Protein AF-H2C2S4-F1 (afdb_monomer)

Sequence (101 aa):
MNSSTEAGYLRELLVNLRRAIYSISVLAFGLSGDAREDALVIRRMMRQLLRRIKDKDAQGNVGNLDELFGAIILGLSILYLEIEEELKKEQVMVIQDMLLS

Organism: NCBI:txid671065

pLDDT: mean 88.93, std 13.89, range [45.5, 98.44]

Foldseek 3Di:
DDPVVVVVVLVLLLVLLVVLLVLLVVLLVVDDDPLSVLSVVLSVLSVVLSVVSVVCVVPVDDDCSVVSLVVSLVSLVVSLVVDPDVVSNVSSVVSNVSNVD

Solvent-accessible surface area (backbone atoms only — not comparable to full-atom values): 5582 Å² total; per-residue (Å²): 133,64,67,71,57,58,55,47,52,52,51,49,50,56,51,28,48,53,50,32,44,50,51,38,52,55,50,29,69,77,44,62,70,67,64,17,53,51,35,51,50,41,37,50,50,51,52,51,48,59,48,51,56,59,49,26,79,74,68,75,63,91,75,64,58,65,59,55,50,50,52,41,54,52,48,47,55,52,50,38,70,70,47,83,55,62,75,58,31,52,51,44,51,53,39,51,50,43,69,76,107

Structure (mmCIF, N/CA/C/O backbone):
data_AF-H2C2S4-F1
#
_entry.id   AF-H2C2S4-F1
#
loop_
_atom_site.group_PDB
_atom_site.id
_atom_site.type_symbol
_atom_site.label_atom_id
_atom_site.label_alt_id
_atom_site.label_comp_id
_atom_site.label_asym_id
_atom_site.label_entity_id
_atom_site.label_seq_id
_atom_site.pdbx_PDB_ins_code
_atom_site.Cartn_x
_atom_site.Cartn_y
_atom_site.Cartn_z
_atom_site.occupancy
_atom_site.B_iso_or_equiv
_atom_site.auth_seq_id
_atom_site.auth_comp_id
_atom_site.auth_asym_id
_atom_site.auth_atom_id
_atom_site.pdbx_PDB_model_num
ATOM 1 N N . MET A 1 1 ? 12.747 10.706 -27.118 1.00 45.50 1 MET A N 1
ATOM 2 C CA . MET A 1 1 ? 12.371 10.755 -25.689 1.00 45.50 1 MET A CA 1
ATOM 3 C C . MET A 1 1 ? 13.545 10.210 -24.889 1.00 45.50 1 MET A C 1
ATO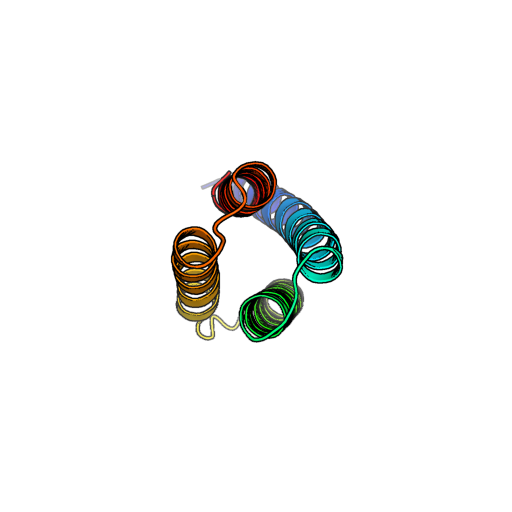M 5 O O . MET A 1 1 ? 14.105 9.202 -25.295 1.00 45.50 1 MET A O 1
ATOM 9 N N . ASN A 1 2 ? 14.007 10.952 -23.878 1.00 50.00 2 ASN A N 1
ATOM 10 C CA . ASN A 1 2 ? 15.271 10.712 -23.169 1.00 50.00 2 ASN A CA 1
ATOM 11 C C . ASN A 1 2 ? 15.200 9.445 -22.301 1.00 50.00 2 ASN A C 1
ATOM 13 O O . ASN A 1 2 ? 14.542 9.446 -21.263 1.00 50.00 2 ASN A O 1
ATOM 17 N N . SER A 1 3 ? 15.938 8.401 -22.680 1.00 57.84 3 SER A N 1
ATOM 18 C CA . SER A 1 3 ? 16.102 7.154 -21.911 1.00 57.84 3 SER A CA 1
ATOM 19 C C . SER A 1 3 ? 16.606 7.376 -20.476 1.00 57.84 3 SER A C 1
ATOM 21 O O . SER A 1 3 ? 16.326 6.587 -19.578 1.00 57.84 3 SER A O 1
ATOM 23 N N . SER A 1 4 ? 17.311 8.483 -20.236 1.00 62.00 4 SER A N 1
ATOM 24 C CA . SER A 1 4 ? 17.77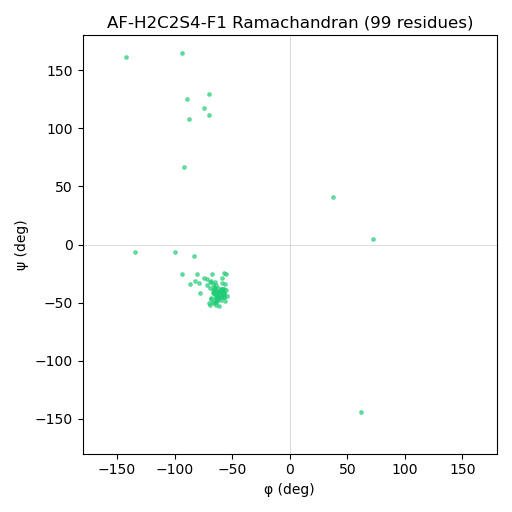7 8.914 -18.917 1.00 62.00 4 SER A CA 1
ATOM 25 C C . SER A 1 4 ? 16.648 9.347 -17.977 1.00 62.00 4 SER A C 1
ATOM 27 O O . SER A 1 4 ? 16.762 9.159 -16.768 1.00 62.00 4 SER A O 1
ATOM 29 N N . THR A 1 5 ? 15.552 9.895 -18.504 1.00 65.44 5 THR A N 1
ATOM 30 C CA . THR A 1 5 ? 14.397 10.320 -17.702 1.00 65.44 5 THR A CA 1
ATOM 31 C C . THR A 1 5 ? 13.546 9.115 -17.294 1.00 65.44 5 THR A C 1
ATOM 33 O O . THR A 1 5 ? 13.156 8.994 -16.138 1.00 65.44 5 THR A O 1
ATOM 36 N N . GLU A 1 6 ? 13.331 8.178 -18.217 1.00 65.12 6 GLU A N 1
ATOM 37 C CA . GLU A 1 6 ? 12.553 6.953 -17.991 1.00 65.12 6 GLU A CA 1
ATOM 38 C C . GLU A 1 6 ? 13.222 6.023 -16.961 1.00 65.12 6 GLU A C 1
ATOM 40 O O . GLU A 1 6 ? 12.571 5.530 -16.040 1.00 65.12 6 GLU A O 1
ATOM 45 N N . ALA A 1 7 ? 14.552 5.883 -17.027 1.00 73.00 7 ALA A N 1
ATOM 46 C CA . ALA A 1 7 ? 15.330 5.166 -16.015 1.00 73.00 7 ALA A CA 1
ATOM 47 C C . ALA A 1 7 ? 15.285 5.843 -14.629 1.00 73.00 7 ALA A C 1
ATOM 49 O O . ALA A 1 7 ? 15.329 5.164 -13.600 1.00 73.00 7 ALA A O 1
ATOM 50 N N . GLY A 1 8 ? 15.188 7.178 -14.594 1.00 77.62 8 GLY A N 1
ATOM 51 C CA . GLY A 1 8 ? 15.009 7.955 -13.366 1.00 77.62 8 GLY A CA 1
ATOM 52 C C . GLY A 1 8 ? 13.679 7.642 -12.682 1.00 77.62 8 GLY A C 1
ATOM 53 O O . GLY A 1 8 ? 13.678 7.242 -11.518 1.00 77.62 8 GLY A O 1
ATOM 54 N N . TYR A 1 9 ? 12.578 7.720 -13.435 1.00 78.62 9 TYR A N 1
ATOM 55 C CA . TYR A 1 9 ? 11.235 7.395 -12.944 1.00 78.62 9 TYR A CA 1
ATOM 56 C C . TYR A 1 9 ? 11.125 5.950 -12.452 1.00 78.62 9 TYR A C 1
ATOM 58 O O . TYR A 1 9 ? 10.582 5.691 -11.380 1.00 78.62 9 TYR A O 1
ATOM 66 N N . LEU A 1 10 ? 11.701 4.993 -13.185 1.00 82.44 10 LEU A N 1
ATOM 67 C CA . LEU A 1 10 ? 11.684 3.590 -12.773 1.00 82.44 10 LEU A CA 1
ATOM 68 C C . LEU A 1 10 ? 12.413 3.373 -11.440 1.00 82.44 10 LEU A C 1
ATOM 70 O O . LEU A 1 10 ? 11.957 2.621 -10.574 1.00 82.44 10 LEU A O 1
ATOM 74 N N . ARG A 1 11 ? 13.555 4.041 -11.255 1.00 85.12 11 ARG A N 1
ATOM 75 C CA . ARG A 1 11 ? 14.330 3.960 -10.016 1.00 85.12 11 ARG A CA 1
ATOM 76 C C . ARG A 1 11 ? 13.568 4.554 -8.836 1.00 85.12 11 ARG A C 1
ATOM 78 O O . ARG A 1 11 ? 13.605 3.968 -7.754 1.00 85.12 11 ARG A O 1
ATOM 85 N N . GLU A 1 12 ? 12.900 5.681 -9.040 1.00 88.31 12 GLU A N 1
ATOM 86 C CA . GLU A 1 12 ? 12.061 6.327 -8.031 1.00 88.31 12 GLU A CA 1
ATOM 87 C C . GLU A 1 12 ? 10.883 5.434 -7.630 1.00 88.31 12 GLU A C 1
ATOM 89 O O . GLU A 1 12 ? 10.743 5.114 -6.448 1.00 88.31 12 GLU A O 1
ATOM 94 N N . LEU A 1 13 ? 10.159 4.879 -8.606 1.00 88.19 13 LEU A N 1
ATOM 95 C CA . LEU A 1 13 ? 9.096 3.901 -8.372 1.00 88.19 13 LEU A CA 1
ATOM 96 C C . LEU A 1 13 ? 9.592 2.698 -7.555 1.00 88.19 13 LEU A C 1
ATOM 98 O O . LEU A 1 13 ? 8.943 2.268 -6.603 1.00 88.19 13 LEU A O 1
ATOM 102 N N . LEU A 1 14 ? 10.769 2.151 -7.877 1.00 91.06 14 LEU A N 1
ATOM 103 C CA . LEU A 1 14 ? 11.360 1.036 -7.129 1.00 91.06 14 LEU A CA 1
ATOM 104 C C . LEU A 1 14 ? 11.705 1.404 -5.678 1.00 91.06 14 LEU A C 1
ATOM 106 O O . LEU A 1 14 ? 11.631 0.539 -4.797 1.00 91.06 14 LEU A O 1
ATOM 110 N N . VAL A 1 15 ? 12.126 2.644 -5.418 1.00 93.88 15 VAL A N 1
ATOM 111 C CA . VAL A 1 15 ? 12.387 3.148 -4.062 1.00 93.88 15 VAL A CA 1
ATOM 112 C C . VAL A 1 15 ? 11.073 3.303 -3.307 1.00 93.88 15 VAL A C 1
ATOM 114 O O . VAL A 1 15 ? 10.936 2.761 -2.207 1.00 93.88 15 VAL A O 1
ATOM 117 N N . ASN A 1 16 ? 10.096 3.965 -3.917 1.00 95.06 16 ASN A N 1
ATOM 118 C CA . ASN A 1 16 ? 8.783 4.202 -3.339 1.00 95.06 16 ASN A CA 1
ATOM 119 C C . ASN A 1 16 ? 8.047 2.895 -3.032 1.00 95.06 16 ASN A C 1
ATOM 121 O O . ASN A 1 16 ? 7.566 2.705 -1.917 1.00 95.06 16 ASN A O 1
ATOM 125 N N . LEU A 1 17 ? 8.089 1.917 -3.939 1.00 95.62 17 LEU A N 1
ATOM 126 C CA . LEU A 1 17 ? 7.493 0.600 -3.728 1.00 95.62 17 LEU A CA 1
ATOM 127 C C . LEU A 1 17 ? 8.135 -0.154 -2.552 1.00 95.62 17 LEU A C 1
ATOM 129 O O . LEU A 1 17 ? 7.442 -0.822 -1.786 1.00 95.62 17 LEU A O 1
ATOM 133 N N . ARG A 1 18 ? 9.456 -0.039 -2.348 1.00 96.31 18 ARG A N 1
ATOM 134 C CA . ARG A 1 18 ? 10.115 -0.626 -1.163 1.00 96.31 18 ARG A CA 1
ATOM 135 C C . ARG A 1 18 ? 9.669 0.050 0.129 1.00 96.31 18 ARG A C 1
ATOM 137 O O . ARG A 1 18 ? 9.464 -0.649 1.122 1.00 96.31 18 ARG A O 1
ATOM 144 N N . ARG A 1 19 ? 9.521 1.377 0.118 1.00 97.38 19 ARG A N 1
ATOM 145 C CA . ARG A 1 19 ? 9.018 2.144 1.268 1.00 97.38 19 ARG A CA 1
ATOM 146 C C . ARG A 1 19 ? 7.575 1.750 1.577 1.00 97.38 19 ARG A C 1
ATOM 148 O O . ARG A 1 19 ? 7.301 1.397 2.716 1.00 97.38 19 ARG A O 1
ATOM 155 N N . ALA A 1 20 ? 6.715 1.657 0.565 1.00 98.06 20 ALA A N 1
ATOM 156 C CA . ALA A 1 20 ? 5.339 1.185 0.696 1.00 98.06 20 ALA A CA 1
ATOM 157 C C . ALA A 1 20 ? 5.258 -0.232 1.296 1.00 98.06 20 ALA A C 1
ATOM 159 O O . ALA A 1 20 ? 4.514 -0.451 2.248 1.00 98.06 20 ALA A O 1
ATOM 160 N N . ILE A 1 21 ? 6.089 -1.180 0.830 1.00 98.38 21 ILE A N 1
ATOM 161 C CA . ILE A 1 21 ? 6.170 -2.548 1.390 1.00 98.38 21 ILE A CA 1
ATOM 162 C C . ILE A 1 21 ? 6.540 -2.538 2.879 1.00 98.38 21 ILE A C 1
ATOM 164 O O . ILE A 1 21 ? 6.043 -3.366 3.655 1.00 98.38 21 ILE A O 1
ATOM 168 N N . TYR A 1 22 ? 7.451 -1.653 3.280 1.00 98.06 22 TYR A N 1
ATOM 169 C CA . TYR A 1 22 ? 7.824 -1.499 4.680 1.00 98.06 22 TYR A CA 1
ATOM 170 C C . TYR A 1 22 ? 6.671 -0.896 5.488 1.00 98.06 22 TYR A C 1
ATOM 172 O O . TYR A 1 22 ? 6.239 -1.505 6.465 1.00 98.06 22 TYR A O 1
ATOM 180 N N . SER A 1 23 ? 6.117 0.229 5.038 1.00 98.12 23 SER A N 1
ATOM 181 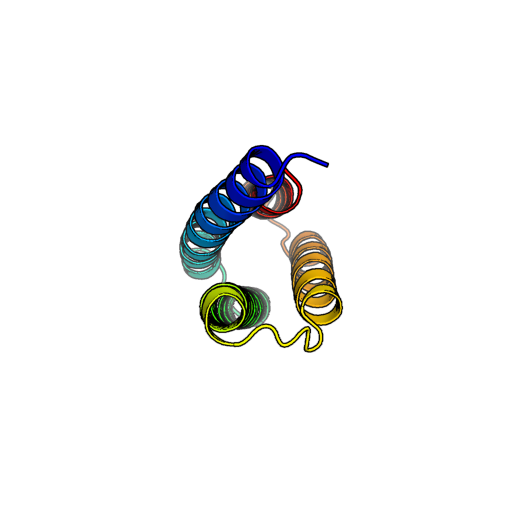C CA . SER A 1 23 ? 5.021 0.934 5.705 1.00 98.12 23 SER A CA 1
ATOM 182 C C . SER A 1 23 ? 3.798 0.040 5.908 1.00 98.12 23 SER A C 1
ATOM 184 O O . SER A 1 23 ? 3.289 -0.048 7.021 1.00 98.12 23 SER A O 1
ATOM 186 N N . ILE A 1 24 ? 3.387 -0.727 4.891 1.00 98.19 24 ILE A N 1
ATOM 187 C CA . ILE A 1 24 ? 2.259 -1.656 5.033 1.00 98.19 24 ILE A CA 1
ATOM 188 C C . ILE A 1 24 ? 2.570 -2.824 5.982 1.00 98.19 24 ILE A C 1
ATOM 190 O O . ILE A 1 24 ? 1.668 -3.376 6.602 1.00 98.19 24 ILE A O 1
ATOM 194 N N . SER A 1 25 ? 3.846 -3.199 6.151 1.00 97.88 25 SER A N 1
ATOM 195 C CA . SER A 1 25 ? 4.237 -4.193 7.163 1.00 97.88 25 SER A CA 1
ATOM 196 C C . SER A 1 25 ? 4.082 -3.652 8.582 1.00 97.88 25 SER A C 1
ATOM 198 O O . SER A 1 25 ? 3.691 -4.407 9.469 1.00 97.88 25 SER A O 1
ATOM 200 N N . VAL A 1 26 ? 4.391 -2.368 8.787 1.00 97.81 26 VAL A N 1
ATOM 201 C CA . VAL A 1 26 ? 4.204 -1.680 10.071 1.00 97.81 26 VAL A CA 1
ATOM 202 C C . VAL A 1 26 ? 2.715 -1.517 10.367 1.00 97.81 26 VAL A C 1
ATOM 204 O O . VAL A 1 26 ? 2.275 -1.897 11.448 1.00 97.81 26 VAL A O 1
ATOM 207 N N . LEU A 1 27 ? 1.928 -1.055 9.391 1.00 97.75 27 LEU A N 1
ATOM 208 C CA . LEU A 1 27 ? 0.473 -0.955 9.516 1.00 97.75 27 LEU A CA 1
ATOM 209 C C . LEU A 1 27 ? -0.147 -2.314 9.877 1.00 97.75 27 LEU A C 1
ATOM 211 O O . LEU A 1 27 ? -0.888 -2.413 10.851 1.00 97.75 27 LEU A O 1
ATOM 215 N N . ALA A 1 28 ? 0.216 -3.382 9.159 1.00 97.62 28 ALA A N 1
ATOM 216 C CA . ALA A 1 28 ? -0.291 -4.730 9.422 1.00 97.62 28 ALA A CA 1
ATOM 217 C C . ALA A 1 28 ? 0.024 -5.236 10.842 1.00 97.62 28 ALA A C 1
ATOM 219 O O . ALA A 1 28 ? -0.730 -6.042 11.379 1.00 97.62 28 ALA A O 1
ATOM 220 N N . PHE A 1 29 ? 1.120 -4.782 11.462 1.00 96.62 29 PHE A N 1
ATOM 221 C CA . PHE A 1 29 ? 1.439 -5.118 12.854 1.00 96.62 29 PHE A CA 1
ATOM 222 C C . PHE A 1 29 ? 0.469 -4.460 13.847 1.00 96.62 29 PHE A C 1
ATOM 224 O O . PHE A 1 29 ? 0.165 -5.050 14.880 1.00 96.62 29 PHE A O 1
ATOM 231 N N . GLY A 1 30 ? -0.032 -3.265 13.523 1.00 95.06 30 GLY A N 1
ATOM 232 C CA . GLY A 1 30 ? -1.035 -2.555 14.317 1.00 95.06 30 GLY A CA 1
ATOM 233 C C . GLY A 1 30 ? -2.480 -2.992 14.053 1.00 95.06 30 GLY A C 1
ATOM 234 O O . GLY A 1 30 ? -3.373 -2.576 14.790 1.00 95.06 30 GLY A O 1
ATOM 235 N N . LEU A 1 31 ? -2.734 -3.795 13.017 1.00 96.81 31 LEU A N 1
ATOM 236 C CA . LEU A 1 31 ? -4.063 -4.293 12.646 1.00 96.81 31 LEU A CA 1
ATOM 237 C C . LEU A 1 31 ? -4.359 -5.673 13.252 1.00 96.81 31 LEU A C 1
ATOM 239 O O . LEU A 1 31 ? -3.469 -6.399 13.697 1.00 96.81 31 LEU A O 1
ATOM 243 N N . SER A 1 32 ? -5.634 -6.059 13.231 1.00 94.69 32 SER A N 1
ATOM 244 C CA . SER A 1 32 ? -6.104 -7.371 13.686 1.00 94.69 32 SER A CA 1
ATOM 245 C C . SER A 1 32 ? -7.232 -7.888 12.793 1.00 94.69 32 SER A C 1
ATOM 247 O O . SER A 1 32 ? -7.835 -7.098 12.070 1.00 94.69 32 SER A O 1
ATOM 249 N N . GLY A 1 33 ? -7.494 -9.197 12.836 1.00 95.38 33 GLY A N 1
ATOM 250 C CA . GLY A 1 33 ? -8.538 -9.829 12.022 1.00 95.38 33 GLY A CA 1
ATOM 251 C C . GLY A 1 33 ? -8.297 -9.684 10.518 1.00 95.38 33 GLY A C 1
ATOM 252 O O . GLY A 1 33 ? -7.148 -9.694 10.068 1.00 95.38 33 GLY A O 1
ATOM 253 N N . ASP A 1 34 ? -9.386 -9.526 9.770 1.00 95.62 34 ASP A N 1
ATOM 254 C CA . ASP A 1 34 ? -9.391 -9.506 8.302 1.00 95.62 34 ASP A CA 1
ATOM 255 C C . ASP A 1 34 ? -8.550 -8.353 7.736 1.00 95.62 34 ASP A C 1
ATOM 257 O O . ASP A 1 34 ? -7.666 -8.589 6.916 1.00 95.62 34 ASP A O 1
ATOM 261 N N . ALA A 1 35 ? -8.658 -7.150 8.311 1.00 96.19 35 ALA A N 1
ATOM 262 C CA . ALA A 1 35 ? -7.862 -5.990 7.898 1.00 96.19 35 ALA A CA 1
ATOM 263 C C . ALA A 1 35 ? -6.341 -6.246 7.953 1.00 96.19 35 ALA A C 1
ATOM 265 O O . ALA A 1 35 ? -5.569 -5.738 7.132 1.00 96.19 35 ALA A O 1
ATOM 266 N N . ARG A 1 36 ? -5.871 -7.053 8.919 1.00 97.75 36 ARG A N 1
ATOM 267 C CA . ARG A 1 36 ? -4.459 -7.458 8.967 1.00 97.75 36 ARG A CA 1
ATOM 268 C C . ARG A 1 36 ? -4.120 -8.392 7.812 1.00 97.75 36 ARG A C 1
ATOM 270 O O . ARG A 1 36 ? -3.065 -8.217 7.202 1.00 97.75 36 ARG A O 1
ATOM 277 N N . GLU A 1 37 ? -4.954 -9.387 7.539 1.00 97.81 37 GLU A N 1
ATOM 278 C CA . GLU A 1 37 ? -4.725 -10.314 6.431 1.00 97.81 37 GLU A CA 1
ATOM 279 C C . GLU A 1 37 ? -4.734 -9.588 5.084 1.00 97.81 37 GLU A C 1
ATOM 281 O O . GLU A 1 37 ? -3.814 -9.793 4.288 1.00 97.81 37 GLU A O 1
ATOM 286 N N . ASP A 1 38 ? -5.653 -8.649 4.876 1.00 97.81 38 ASP A N 1
ATOM 287 C CA . ASP A 1 38 ? -5.720 -7.836 3.661 1.00 97.81 38 ASP A CA 1
ATOM 288 C C . ASP A 1 38 ? -4.474 -6.967 3.484 1.00 97.81 38 ASP A C 1
ATOM 290 O O . ASP A 1 38 ? -3.836 -6.993 2.426 1.00 97.81 38 ASP A O 1
ATOM 294 N N . ALA A 1 39 ? -4.004 -6.303 4.545 1.00 98.31 39 ALA A N 1
ATOM 295 C CA . ALA A 1 39 ? -2.733 -5.580 4.510 1.00 98.31 39 ALA A CA 1
ATOM 296 C C . ALA A 1 39 ? -1.551 -6.498 4.124 1.00 98.31 39 ALA A C 1
ATOM 298 O O . ALA A 1 39 ? -0.655 -6.112 3.360 1.00 98.31 39 ALA A O 1
ATOM 299 N N . LEU A 1 40 ? -1.536 -7.747 4.604 1.00 98.25 40 LEU A N 1
ATOM 300 C CA . LEU A 1 40 ? -0.507 -8.730 4.256 1.00 98.25 40 LEU A CA 1
ATOM 301 C C . LEU A 1 40 ? -0.643 -9.247 2.814 1.00 98.25 40 LEU A C 1
ATOM 303 O O . LEU A 1 40 ? 0.389 -9.491 2.175 1.00 98.25 40 LEU A O 1
ATOM 307 N N . VAL A 1 41 ? -1.863 -9.402 2.291 1.00 98.38 41 VAL A N 1
ATOM 308 C CA . VAL A 1 41 ? -2.145 -9.725 0.881 1.00 98.38 41 VAL A CA 1
ATOM 309 C C . VAL A 1 41 ? -1.606 -8.618 -0.018 1.00 98.38 41 VAL A C 1
ATOM 311 O O . VAL A 1 41 ? -0.776 -8.894 -0.890 1.00 98.38 41 VAL A O 1
ATOM 314 N N . ILE A 1 42 ? -1.981 -7.367 0.250 1.00 98.44 42 ILE A N 1
ATOM 315 C CA . ILE A 1 42 ? -1.529 -6.195 -0.505 1.00 98.44 42 ILE A CA 1
ATOM 316 C C . ILE A 1 42 ? 0.003 -6.124 -0.483 1.00 98.44 42 ILE A C 1
ATOM 318 O O . ILE A 1 42 ? 0.648 -5.975 -1.523 1.00 98.44 42 ILE A O 1
ATOM 322 N N . ARG A 1 43 ? 0.634 -6.353 0.676 1.00 98.44 43 ARG A N 1
ATOM 323 C CA . ARG A 1 43 ? 2.099 -6.428 0.784 1.00 98.44 43 ARG A CA 1
ATOM 324 C C . ARG A 1 43 ? 2.710 -7.500 -0.122 1.00 98.44 43 ARG A C 1
ATOM 326 O O 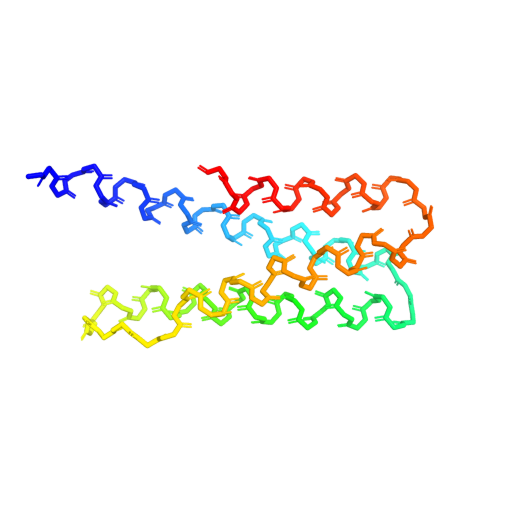. ARG A 1 43 ? 3.776 -7.279 -0.704 1.00 98.44 43 ARG A O 1
ATOM 333 N N . ARG A 1 44 ? 2.100 -8.689 -0.213 1.00 98.31 44 ARG A N 1
ATOM 334 C CA . ARG A 1 44 ? 2.574 -9.760 -1.110 1.00 98.31 44 ARG A CA 1
ATOM 335 C C . ARG A 1 44 ? 2.483 -9.319 -2.569 1.00 98.31 44 ARG A C 1
ATOM 337 O O . ARG A 1 44 ? 3.451 -9.518 -3.301 1.00 98.31 44 ARG A O 1
ATOM 344 N N . MET A 1 45 ? 1.393 -8.661 -2.955 1.00 97.50 45 MET A N 1
ATOM 345 C CA . MET A 1 45 ? 1.212 -8.109 -4.300 1.00 97.50 45 MET A CA 1
ATOM 346 C C . MET A 1 45 ? 2.262 -7.039 -4.618 1.00 97.50 45 MET A C 1
ATOM 348 O O . MET A 1 45 ? 2.911 -7.115 -5.659 1.00 97.50 45 MET A O 1
ATOM 352 N N . MET A 1 46 ? 2.544 -6.120 -3.689 1.00 97.62 46 MET A N 1
ATOM 353 C CA . MET A 1 46 ? 3.622 -5.133 -3.843 1.00 97.62 46 MET A CA 1
ATOM 354 C C . MET A 1 46 ? 4.997 -5.794 -4.022 1.00 97.62 46 MET A C 1
ATOM 356 O O . MET A 1 46 ? 5.792 -5.384 -4.867 1.00 97.62 46 MET A O 1
ATOM 360 N N . ARG A 1 47 ? 5.296 -6.856 -3.260 1.00 96.56 47 ARG A N 1
ATOM 361 C CA . ARG A 1 47 ? 6.544 -7.626 -3.425 1.00 96.56 47 ARG A CA 1
ATOM 362 C C . ARG A 1 47 ? 6.608 -8.332 -4.777 1.00 96.56 47 ARG A C 1
ATOM 364 O O . ARG A 1 47 ? 7.688 -8.411 -5.359 1.00 96.56 47 ARG A O 1
ATOM 371 N N . GLN A 1 48 ? 5.483 -8.849 -5.263 1.00 93.94 48 GLN A N 1
ATOM 372 C CA . GLN A 1 48 ? 5.387 -9.458 -6.585 1.00 93.94 48 GLN A CA 1
ATOM 373 C C . GLN A 1 48 ? 5.618 -8.419 -7.685 1.00 93.94 48 GLN A C 1
ATOM 375 O O . GLN A 1 48 ? 6.398 -8.683 -8.596 1.00 93.94 48 GLN A O 1
ATOM 380 N N . LEU A 1 49 ? 5.026 -7.229 -7.559 1.00 93.38 49 LEU A N 1
ATOM 381 C CA . LEU A 1 49 ? 5.250 -6.113 -8.473 1.00 93.38 49 LEU A CA 1
ATOM 382 C C . LEU A 1 49 ? 6.730 -5.716 -8.494 1.00 93.38 49 LEU A C 1
ATOM 384 O O . LEU A 1 49 ? 7.334 -5.651 -9.559 1.00 93.38 49 LEU A O 1
ATOM 388 N N . LEU A 1 50 ? 7.347 -5.562 -7.319 1.00 93.25 50 LEU A N 1
ATOM 389 C CA . LEU A 1 50 ? 8.762 -5.212 -7.191 1.00 93.25 50 LEU A CA 1
ATOM 390 C C . LEU A 1 50 ? 9.680 -6.224 -7.887 1.00 93.25 50 LEU A C 1
ATOM 392 O O . LEU A 1 50 ? 10.667 -5.829 -8.502 1.00 93.25 50 LEU A O 1
ATOM 396 N N . ARG A 1 51 ? 9.383 -7.524 -7.765 1.00 90.94 51 ARG A N 1
ATOM 397 C CA . ARG A 1 51 ? 10.134 -8.581 -8.461 1.00 90.94 51 ARG A CA 1
ATOM 398 C C . ARG A 1 51 ? 9.939 -8.475 -9.967 1.00 90.94 51 ARG A C 1
ATOM 400 O O . ARG A 1 51 ? 10.923 -8.362 -10.680 1.00 90.94 51 ARG A O 1
ATOM 407 N N . ARG A 1 52 ? 8.687 -8.390 -10.430 1.00 88.19 52 ARG A N 1
ATOM 408 C CA . ARG A 1 52 ? 8.375 -8.306 -11.862 1.00 88.19 52 ARG A CA 1
ATOM 409 C C . ARG A 1 52 ? 9.001 -7.093 -12.536 1.00 88.19 52 ARG A C 1
ATOM 411 O O . ARG A 1 52 ? 9.470 -7.237 -13.652 1.00 88.19 52 ARG A O 1
ATOM 418 N N . ILE A 1 53 ? 9.046 -5.933 -11.878 1.00 87.31 53 ILE A N 1
ATOM 419 C CA . ILE A 1 53 ? 9.710 -4.741 -12.426 1.00 87.31 53 ILE A CA 1
ATOM 420 C C . ILE A 1 53 ? 11.214 -4.997 -12.614 1.00 87.31 53 ILE A C 1
ATOM 422 O O . ILE A 1 53 ? 11.747 -4.732 -13.685 1.00 87.31 53 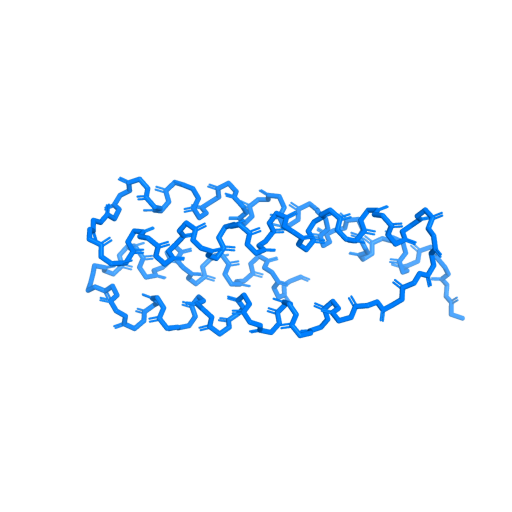ILE A O 1
ATOM 426 N N . LYS A 1 54 ? 11.887 -5.573 -11.609 1.00 83.31 54 LYS A N 1
ATOM 427 C CA . LYS A 1 54 ? 13.317 -5.915 -11.701 1.00 83.31 54 LYS A CA 1
ATOM 428 C C . LYS A 1 54 ? 13.606 -7.005 -12.733 1.00 83.31 54 LYS A C 1
ATOM 430 O O . LYS A 1 54 ? 14.632 -6.955 -13.398 1.00 83.31 54 LYS A O 1
ATOM 435 N N . ASP A 1 55 ? 12.714 -7.983 -12.858 1.00 79.06 55 ASP A N 1
ATOM 436 C CA . ASP A 1 55 ? 12.840 -9.059 -13.843 1.00 79.06 55 ASP A CA 1
ATOM 437 C C . ASP A 1 55 ? 12.566 -8.533 -15.266 1.00 79.06 55 ASP A C 1
ATOM 439 O O . ASP A 1 55 ? 13.156 -9.013 -16.234 1.00 79.06 55 ASP A O 1
ATOM 443 N N . LYS A 1 56 ? 11.723 -7.498 -15.406 1.00 69.19 56 LYS A N 1
ATOM 444 C CA . LYS A 1 56 ? 11.468 -6.793 -16.671 1.00 69.19 56 LYS A CA 1
ATOM 445 C C . LYS A 1 56 ? 12.721 -6.122 -17.221 1.00 69.19 56 LYS A C 1
ATOM 447 O O . LYS A 1 56 ? 12.973 -6.252 -18.417 1.00 69.19 56 LYS A O 1
ATOM 452 N N . ASP A 1 57 ? 13.505 -5.474 -16.356 1.00 57.91 57 ASP A N 1
ATOM 453 C CA . ASP A 1 57 ? 14.818 -4.917 -16.718 1.00 57.91 57 ASP A CA 1
ATOM 454 C C . ASP A 1 57 ? 15.756 -5.997 -17.288 1.00 57.91 57 ASP A C 1
ATOM 456 O O . ASP A 1 57 ? 16.652 -5.687 -18.068 1.00 57.91 57 ASP A O 1
ATOM 460 N N . ALA A 1 58 ? 15.538 -7.273 -16.941 1.00 55.91 58 ALA A N 1
ATOM 461 C CA . ALA A 1 58 ? 16.348 -8.391 -17.410 1.00 55.91 58 ALA A CA 1
ATOM 462 C C . ALA A 1 58 ? 15.808 -9.099 -18.672 1.00 55.91 58 ALA A C 1
ATOM 464 O O . ALA A 1 58 ? 16.597 -9.728 -19.374 1.00 55.91 58 ALA A O 1
ATOM 465 N N . GLN A 1 59 ? 14.496 -9.052 -18.963 1.00 55.31 59 GLN A N 1
ATOM 466 C CA . GLN A 1 59 ? 13.872 -9.891 -20.012 1.00 55.31 59 GLN A CA 1
ATOM 467 C C . GLN A 1 59 ? 12.892 -9.177 -20.968 1.00 55.31 59 GLN A C 1
ATOM 469 O O . GLN A 1 59 ? 12.423 -9.800 -21.918 1.00 55.31 59 GLN A O 1
ATOM 474 N N . GLY A 1 60 ? 12.551 -7.901 -20.754 1.00 52.41 60 GLY A N 1
ATOM 475 C CA . GLY A 1 60 ? 11.752 -7.097 -21.698 1.00 52.41 60 GLY A CA 1
ATOM 476 C C . GLY A 1 60 ? 10.253 -7.432 -21.815 1.00 52.41 60 GLY A C 1
ATOM 477 O O . GLY A 1 60 ? 9.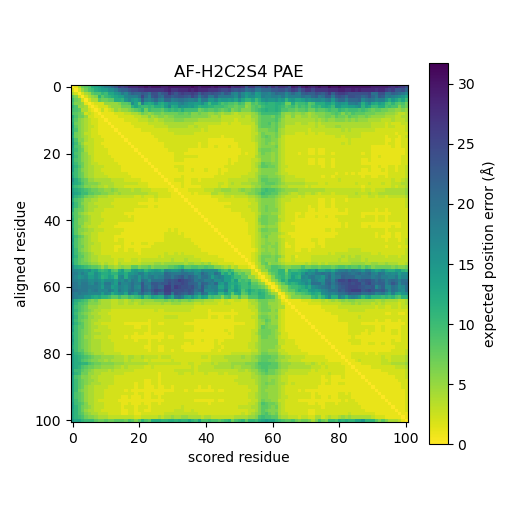561 -6.826 -22.630 1.00 52.41 60 GLY A O 1
ATOM 478 N N . ASN A 1 61 ? 9.711 -8.354 -21.010 1.00 55.69 61 ASN A N 1
ATOM 479 C CA . ASN A 1 61 ? 8.315 -8.805 -21.125 1.00 55.69 61 ASN A CA 1
ATOM 480 C C . ASN A 1 61 ? 7.325 -7.957 -20.298 1.00 55.69 61 ASN A C 1
ATOM 482 O O . ASN A 1 61 ? 7.456 -7.823 -19.082 1.00 55.69 61 ASN A O 1
ATOM 486 N N . VAL A 1 62 ? 6.285 -7.413 -20.940 1.00 54.47 62 VAL A N 1
ATOM 487 C CA . VAL A 1 62 ? 5.234 -6.583 -20.313 1.00 54.47 62 VAL A CA 1
ATOM 488 C C . VAL A 1 62 ? 4.044 -7.439 -19.868 1.00 54.47 62 VAL A C 1
ATOM 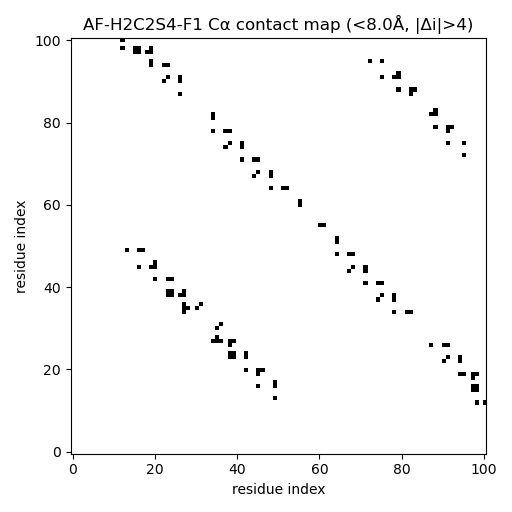490 O O . VAL A 1 62 ? 2.958 -7.351 -20.419 1.00 54.47 62 VAL A O 1
ATOM 493 N N . GLY A 1 63 ? 4.238 -8.312 -18.879 1.00 62.03 63 GLY A N 1
ATOM 494 C CA . GLY A 1 63 ? 3.132 -9.096 -18.311 1.00 62.03 63 GLY A CA 1
ATOM 495 C C . GLY A 1 63 ? 2.415 -8.366 -17.168 1.00 62.03 63 GLY A C 1
ATOM 496 O O . GLY A 1 63 ? 2.974 -8.285 -16.073 1.00 62.03 63 GLY A O 1
ATOM 497 N N . ASN A 1 64 ? 1.187 -7.885 -17.408 1.00 75.12 64 ASN A N 1
ATOM 498 C CA . ASN A 1 64 ? 0.165 -7.413 -16.447 1.00 75.12 64 ASN A CA 1
ATOM 499 C C . ASN A 1 64 ? 0.683 -6.628 -15.220 1.00 75.12 64 ASN A C 1
ATOM 501 O O . ASN A 1 64 ? 0.227 -6.844 -14.095 1.00 75.12 64 ASN A O 1
ATOM 505 N N . LEU A 1 65 ? 1.665 -5.735 -15.407 1.00 84.81 65 LEU A N 1
ATOM 506 C CA . LEU A 1 65 ? 2.158 -4.874 -14.323 1.00 84.81 65 LEU A CA 1
ATOM 507 C C . LEU A 1 65 ? 1.087 -3.876 -13.885 1.00 84.81 65 LEU A C 1
ATOM 509 O O . LEU A 1 65 ? 0.886 -3.703 -12.686 1.00 84.81 65 LEU A O 1
ATOM 513 N N . ASP A 1 66 ? 0.378 -3.297 -14.852 1.00 85.81 66 ASP A N 1
ATOM 514 C CA . ASP A 1 66 ? -0.667 -2.302 -14.612 1.00 85.81 66 ASP A CA 1
ATOM 515 C C . ASP A 1 66 ? -1.865 -2.914 -13.883 1.00 85.81 66 ASP A C 1
ATOM 517 O O . ASP A 1 66 ? -2.388 -2.313 -12.952 1.00 85.81 66 ASP A O 1
ATOM 521 N N . GLU A 1 67 ? -2.251 -4.149 -14.222 1.00 88.50 67 GLU A N 1
ATOM 522 C CA . GLU A 1 67 ? -3.298 -4.873 -13.489 1.00 88.50 67 GLU A CA 1
ATOM 523 C C . GLU A 1 67 ? -2.888 -5.143 -12.039 1.00 88.50 67 GLU A C 1
ATOM 525 O O . GLU A 1 67 ? -3.674 -4.932 -11.117 1.00 88.50 67 GLU A O 1
ATOM 530 N N . LEU A 1 68 ? -1.644 -5.588 -11.817 1.00 92.81 68 LEU A N 1
ATOM 531 C CA . LEU A 1 68 ? -1.146 -5.847 -10.468 1.00 92.81 68 LEU A CA 1
ATOM 532 C C . LEU A 1 68 ? -1.053 -4.553 -9.652 1.00 92.81 68 LEU A C 1
ATOM 534 O O . LEU A 1 68 ? -1.397 -4.553 -8.472 1.00 92.81 68 LEU A O 1
ATOM 538 N N . PHE A 1 69 ? -0.613 -3.460 -10.275 1.00 93.62 69 PHE A N 1
ATOM 539 C CA . PHE A 1 69 ? -0.582 -2.140 -9.657 1.00 93.62 69 PHE A CA 1
ATOM 540 C C . PHE A 1 69 ? -1.994 -1.642 -9.329 1.00 93.62 69 PHE A C 1
ATOM 542 O O . PHE A 1 69 ? -2.256 -1.266 -8.189 1.00 93.62 69 PHE A O 1
ATOM 549 N N . GLY A 1 70 ? -2.934 -1.734 -10.273 1.00 94.38 70 GLY A N 1
ATOM 550 C CA . GLY A 1 70 ? -4.335 -1.372 -10.062 1.00 94.38 70 GLY A CA 1
ATOM 551 C C . GLY A 1 70 ? -4.981 -2.167 -8.926 1.00 94.38 70 GLY A C 1
ATOM 552 O O . GLY A 1 70 ? -5.658 -1.591 -8.078 1.00 94.38 70 GLY A O 1
ATOM 553 N N . ALA A 1 71 ? -4.700 -3.468 -8.838 1.00 96.25 71 ALA A N 1
ATOM 554 C CA . ALA A 1 71 ? -5.195 -4.311 -7.756 1.00 96.25 71 ALA A CA 1
ATOM 555 C C . ALA A 1 71 ? -4.589 -3.939 -6.384 1.00 96.25 71 ALA A C 1
ATOM 557 O O . ALA A 1 71 ? -5.283 -4.017 -5.373 1.00 96.25 71 ALA A O 1
ATOM 558 N N . ILE A 1 72 ? -3.326 -3.489 -6.332 1.00 97.94 72 ILE A N 1
ATOM 559 C CA . ILE A 1 72 ? -2.712 -2.949 -5.105 1.00 97.94 72 ILE A CA 1
ATOM 560 C C . ILE A 1 72 ? -3.431 -1.672 -4.659 1.00 97.94 72 ILE A C 1
ATOM 562 O O . ILE A 1 72 ? -3.790 -1.562 -3.488 1.00 97.94 72 ILE A O 1
ATOM 566 N N . ILE A 1 73 ? -3.646 -0.721 -5.574 1.00 97.81 73 ILE A N 1
ATOM 567 C CA . ILE A 1 73 ? -4.313 0.549 -5.255 1.00 97.81 73 ILE A CA 1
ATOM 568 C C . ILE A 1 73 ? -5.751 0.303 -4.791 1.00 97.81 73 ILE A C 1
ATOM 570 O O . ILE A 1 73 ? -6.146 0.827 -3.751 1.00 97.81 73 ILE A O 1
ATOM 574 N N . LEU A 1 74 ? -6.497 -0.554 -5.495 1.00 97.94 74 LEU A N 1
ATOM 575 C CA . LEU A 1 74 ? -7.854 -0.935 -5.108 1.00 97.94 74 LEU A CA 1
ATOM 576 C C . LEU A 1 74 ? -7.889 -1.590 -3.721 1.00 97.94 74 LEU A C 1
ATOM 578 O O . LEU A 1 74 ? -8.717 -1.217 -2.895 1.00 97.94 74 LEU A O 1
ATOM 582 N N . GLY A 1 75 ? -6.973 -2.523 -3.444 1.00 98.00 75 GLY A N 1
ATOM 583 C CA . GLY A 1 75 ? -6.870 -3.160 -2.131 1.00 98.00 75 GLY A CA 1
ATOM 584 C C . GLY A 1 75 ? -6.600 -2.153 -1.012 1.00 98.00 75 GLY A C 1
ATOM 585 O O . GLY A 1 75 ? -7.230 -2.224 0.037 1.00 98.00 75 GLY A O 1
ATOM 586 N N . LEU A 1 76 ? -5.722 -1.169 -1.242 1.00 98.31 76 LEU A N 1
ATOM 587 C CA . LEU A 1 76 ? -5.482 -0.084 -0.283 1.00 98.31 76 LEU A CA 1
ATOM 588 C C . LEU A 1 76 ? -6.735 0.774 -0.062 1.00 98.31 76 LEU A C 1
ATOM 590 O O . LEU A 1 76 ? -7.031 1.125 1.075 1.00 98.31 76 LEU A O 1
ATOM 594 N N . SER A 1 77 ? -7.491 1.088 -1.118 1.00 98.00 77 SER A N 1
ATOM 595 C CA . SER A 1 77 ? -8.734 1.860 -0.998 1.00 98.00 77 SER A CA 1
ATOM 596 C C . SER A 1 77 ? -9.809 1.116 -0.209 1.00 98.00 77 SER A C 1
ATOM 598 O O . SER A 1 77 ? -10.516 1.738 0.575 1.00 98.00 77 SER A O 1
ATOM 600 N N . ILE A 1 78 ? -9.926 -0.202 -0.387 1.00 97.75 78 ILE A N 1
ATOM 601 C CA . ILE A 1 78 ? -10.847 -1.036 0.397 1.00 97.75 78 ILE A CA 1
ATOM 602 C C . ILE A 1 78 ? -10.401 -1.067 1.862 1.00 97.75 78 ILE A C 1
ATOM 604 O O . ILE A 1 78 ? -11.188 -0.735 2.744 1.00 97.75 78 ILE A O 1
ATOM 608 N N . LEU A 1 79 ? -9.116 -1.335 2.114 1.00 97.88 79 LEU A N 1
ATOM 609 C CA . LEU A 1 79 ? -8.553 -1.363 3.464 1.00 97.88 79 LEU A CA 1
ATOM 610 C C . LEU A 1 79 ? -8.745 -0.027 4.207 1.00 97.88 79 LEU A C 1
ATOM 612 O O . LEU A 1 79 ? -9.033 -0.014 5.401 1.00 97.88 79 LEU A O 1
ATOM 616 N N . TYR A 1 80 ? -8.621 1.106 3.509 1.00 98.00 80 TYR A N 1
ATOM 617 C CA . TYR A 1 80 ? -8.906 2.433 4.066 1.00 98.00 80 TYR A CA 1
ATOM 618 C C . TYR A 1 80 ? -10.350 2.559 4.581 1.00 98.00 80 TYR A C 1
ATOM 620 O O . TYR A 1 80 ? -10.582 3.182 5.616 1.00 98.00 80 TYR A O 1
ATOM 628 N N . LEU A 1 81 ? -11.319 1.984 3.863 1.00 96.81 81 LEU A N 1
ATOM 629 C CA . LEU A 1 81 ? -12.735 2.042 4.231 1.00 96.81 81 LEU A CA 1
ATOM 630 C C . LEU A 1 81 ? -13.074 1.119 5.410 1.00 96.81 81 LEU A C 1
ATOM 632 O O . LEU A 1 81 ? -13.998 1.425 6.159 1.00 96.81 81 LEU A O 1
ATOM 636 N N . GLU A 1 82 ? -12.342 0.017 5.575 1.00 95.06 82 GLU A N 1
ATOM 637 C CA . GLU A 1 82 ? -12.564 -0.979 6.634 1.00 95.06 82 GLU A CA 1
ATOM 638 C C . GLU A 1 82 ? -11.949 -0.595 7.982 1.00 95.06 82 GLU A C 1
ATOM 640 O O . GLU A 1 82 ? -12.458 -0.966 9.038 1.00 95.06 82 GLU A O 1
ATOM 645 N N . ILE A 1 83 ? -10.834 0.132 7.968 1.00 96.12 83 ILE A N 1
ATOM 646 C CA . ILE A 1 83 ? -10.179 0.596 9.190 1.00 96.12 83 ILE A CA 1
ATOM 647 C C . ILE A 1 83 ? -11.045 1.679 9.836 1.00 96.12 83 ILE A C 1
ATOM 649 O O . ILE A 1 83 ? -11.398 2.650 9.186 1.00 96.12 83 ILE A O 1
ATOM 653 N N . GLU A 1 84 ? -11.343 1.576 11.130 1.00 94.12 84 GLU A N 1
ATOM 654 C CA . GLU A 1 84 ? -12.052 2.647 11.856 1.00 94.12 84 GLU A CA 1
ATOM 655 C C . GLU A 1 84 ? -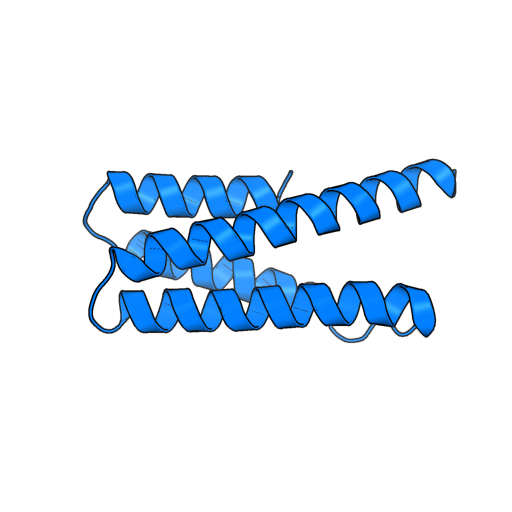11.099 3.719 12.407 1.00 94.12 84 GLU A C 1
ATOM 657 O O . GLU A 1 84 ? -11.434 4.900 12.457 1.00 94.12 84 GLU A O 1
ATOM 662 N N . GLU A 1 85 ? -9.898 3.313 12.818 1.00 96.06 85 GLU A N 1
ATOM 663 C CA . GLU A 1 85 ? -8.925 4.178 13.486 1.00 96.06 85 GLU A CA 1
ATOM 664 C C . GLU A 1 85 ? -8.249 5.151 12.506 1.00 96.06 85 GLU A C 1
ATOM 666 O O . GLU A 1 85 ? -7.501 4.741 11.615 1.00 96.06 85 GLU A O 1
ATOM 671 N N . GLU A 1 86 ? -8.451 6.452 12.719 1.00 96.44 86 GLU A N 1
ATOM 672 C CA . GLU A 1 86 ? -8.027 7.503 11.782 1.00 96.44 86 GLU A CA 1
ATOM 673 C C . GLU A 1 86 ? -6.515 7.510 11.514 1.00 96.44 86 GLU A C 1
ATOM 675 O O . GLU A 1 86 ? -6.085 7.580 10.368 1.00 96.44 86 GLU A O 1
ATOM 680 N N . LEU A 1 87 ? -5.686 7.311 12.545 1.00 96.81 87 LEU A N 1
ATOM 681 C CA . LEU A 1 87 ? -4.226 7.253 12.381 1.00 96.81 87 LEU A CA 1
ATOM 682 C C . LEU A 1 87 ? -3.783 6.138 11.423 1.00 96.81 87 LEU A C 1
ATOM 684 O O . LEU A 1 87 ? -2.794 6.272 10.703 1.00 96.81 87 LEU A O 1
ATOM 688 N N . LYS A 1 88 ? -4.504 5.015 11.398 1.00 97.31 88 LYS A N 1
ATOM 689 C CA . LYS A 1 88 ? -4.211 3.901 10.492 1.00 97.31 88 LYS A CA 1
ATOM 690 C C . LYS A 1 88 ? -4.726 4.178 9.081 1.00 97.31 88 LYS A C 1
ATOM 692 O O . LYS A 1 88 ? -4.067 3.788 8.121 1.00 97.31 88 LYS A O 1
ATOM 697 N N . LYS A 1 89 ? -5.845 4.895 8.941 1.00 97.62 89 LYS A N 1
ATOM 698 C CA . LYS A 1 89 ? -6.316 5.402 7.644 1.00 97.62 89 LYS A CA 1
ATOM 699 C C . LYS A 1 89 ? -5.313 6.360 7.013 1.00 97.62 89 LYS A C 1
ATOM 701 O O . LYS A 1 89 ? -4.965 6.189 5.848 1.00 97.62 89 LYS A O 1
ATOM 706 N N . GLU A 1 90 ? -4.792 7.304 7.792 1.00 97.69 90 GLU A N 1
ATOM 707 C CA . GLU A 1 90 ? -3.733 8.217 7.351 1.00 97.69 90 GLU A CA 1
ATOM 708 C C . GLU A 1 90 ? -2.499 7.440 6.877 1.00 97.69 90 GLU A C 1
ATOM 710 O O . GLU A 1 90 ? -1.934 7.743 5.828 1.00 97.69 90 GLU A O 1
ATOM 715 N N . GLN A 1 91 ? -2.111 6.372 7.585 1.00 97.62 91 GLN A N 1
ATOM 716 C CA . GLN A 1 91 ? -1.025 5.495 7.135 1.00 97.62 91 GLN A CA 1
ATOM 717 C C . GLN A 1 91 ? -1.326 4.819 5.791 1.00 97.62 91 GLN A C 1
ATOM 719 O O . GLN A 1 91 ? -0.422 4.716 4.961 1.00 97.62 91 GLN A O 1
ATOM 724 N N . VAL A 1 92 ? -2.565 4.374 5.548 1.00 97.94 92 VAL A N 1
ATOM 725 C CA . VAL A 1 92 ? -2.970 3.825 4.242 1.00 97.94 92 VAL A CA 1
ATOM 726 C C . VAL A 1 92 ? -2.865 4.882 3.144 1.00 97.94 92 VAL A C 1
ATOM 728 O O . VAL A 1 92 ? -2.300 4.589 2.090 1.00 97.94 92 VAL A O 1
ATOM 731 N N . MET A 1 93 ? -3.329 6.108 3.393 1.00 97.56 93 MET A N 1
ATOM 732 C CA . MET A 1 93 ? -3.219 7.213 2.432 1.00 97.56 93 MET A CA 1
ATOM 733 C C . MET A 1 93 ? -1.758 7.528 2.103 1.00 97.56 93 MET A C 1
ATOM 735 O O . MET A 1 93 ? -1.387 7.583 0.938 1.00 97.56 93 MET A O 1
ATOM 739 N N . VAL A 1 94 ? -0.891 7.605 3.115 1.00 97.62 94 VAL A N 1
ATOM 740 C CA . VAL A 1 94 ? 0.553 7.801 2.920 1.00 97.62 94 VAL A CA 1
ATOM 741 C C . VAL A 1 94 ? 1.165 6.680 2.069 1.00 97.62 94 VAL A C 1
ATOM 743 O O . VAL A 1 94 ? 2.041 6.935 1.243 1.00 97.62 94 VAL A O 1
ATOM 746 N N . ILE A 1 95 ? 0.720 5.431 2.241 1.00 97.94 95 ILE A N 1
ATOM 747 C CA . ILE A 1 95 ? 1.161 4.308 1.400 1.00 97.94 95 ILE A CA 1
ATOM 748 C C . ILE A 1 95 ? 0.686 4.484 -0.050 1.00 97.94 95 ILE A C 1
ATOM 750 O O . ILE A 1 95 ? 1.457 4.197 -0.965 1.00 97.94 95 ILE 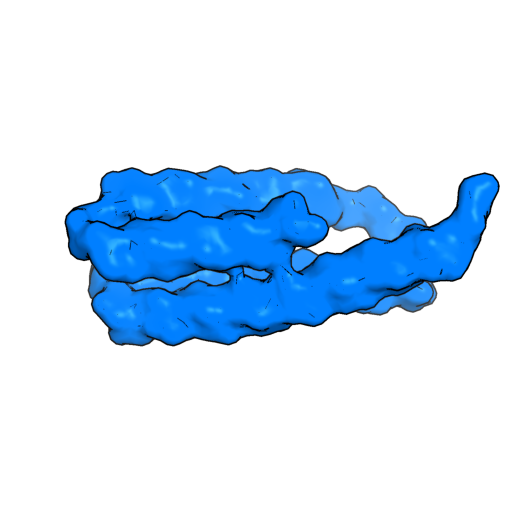A O 1
ATOM 754 N N . GLN A 1 96 ? -0.547 4.947 -0.274 1.00 96.38 96 GLN A N 1
ATOM 755 C CA . GLN A 1 96 ? -1.063 5.238 -1.616 1.00 96.38 96 GLN A CA 1
ATOM 756 C C . GLN A 1 96 ? -0.283 6.374 -2.283 1.00 96.38 96 GLN A C 1
ATOM 758 O O . GLN A 1 96 ? 0.158 6.212 -3.419 1.00 96.38 96 GLN A O 1
ATOM 763 N N . ASP A 1 97 ? -0.029 7.465 -1.561 1.00 96.06 97 ASP A N 1
ATOM 764 C CA . ASP A 1 97 ? 0.727 8.613 -2.062 1.00 96.06 97 ASP A CA 1
ATOM 765 C C . ASP A 1 97 ? 2.139 8.210 -2.481 1.00 96.06 97 ASP A C 1
ATOM 767 O O . ASP A 1 97 ? 2.596 8.599 -3.553 1.00 96.06 97 ASP A O 1
ATOM 771 N N . MET A 1 98 ? 2.815 7.356 -1.699 1.00 95.62 98 MET A N 1
ATOM 772 C CA . MET A 1 98 ? 4.118 6.808 -2.090 1.00 95.62 98 MET A CA 1
ATOM 773 C C . MET A 1 98 ? 4.058 6.108 -3.450 1.00 95.62 98 MET A C 1
ATOM 775 O O . MET A 1 98 ? 5.010 6.196 -4.212 1.00 95.62 98 MET A O 1
ATOM 779 N N . LEU A 1 99 ? 2.982 5.382 -3.751 1.00 93.19 99 LEU A N 1
ATOM 780 C CA . LEU A 1 99 ? 2.867 4.613 -4.991 1.00 93.19 99 LEU A CA 1
ATOM 781 C C . LEU A 1 99 ? 2.464 5.461 -6.200 1.00 93.19 99 LEU A C 1
ATOM 783 O O . LEU A 1 99 ? 2.745 5.051 -7.323 1.00 93.19 99 LEU A O 1
ATOM 787 N N . LEU A 1 100 ? 1.788 6.587 -5.974 1.00 89.06 100 LEU A N 1
ATOM 788 C CA . LEU A 1 100 ? 1.264 7.472 -7.018 1.00 89.06 100 LEU A CA 1
ATOM 789 C C . LEU A 1 100 ? 2.151 8.701 -7.285 1.00 89.06 100 LEU A C 1
ATOM 791 O O . LEU A 1 100 ? 1.863 9.447 -8.221 1.00 89.06 100 LEU A O 1
ATOM 795 N N . SER A 1 101 ? 3.199 8.897 -6.476 1.00 77.88 101 SER A N 1
ATOM 796 C CA . SER A 1 101 ? 4.241 9.921 -6.648 1.00 77.88 101 SER A CA 1
ATOM 797 C C . SER A 1 101 ? 5.379 9.417 -7.527 1.00 77.88 101 SER A C 1
ATOM 799 O O . SER A 1 101 ? 5.750 10.162 -8.457 1.00 77.88 101 SER A O 1
#

Secondary structure (DSSP, 8-state):
--HHHHHHHHHHHHHHHHHHHHHHHHHHHH--HHHHHHHHHHHHHHHHHHHHHHHHHHH----SHHHHHHHHHHHHHHHHHH---HHHHHHHHHHHHHHH-

Nearest PDB structures (foldseek):
  5t1o-assembly1_B  TM=4.180E-01  e=1.316E+00  Escherichia coli K-12
  5j0l-assembly3_E  TM=2.731E-01  e=8.842E+00  synthetic construct

Radius of gyration: 14.35 Å; Cα contacts (8 Å, |Δi|>4): 72; chains: 1; bounding box: 30×21×40 Å

Mean predicted aligned error: 5.07 Å